Protein AF-A0A953F9G8-F1 (afdb_monomer_lite)

Secondary structure (DSSP, 8-state):
---HHHHHHHHHHHHHHHHHHHHHHHHHHHHHHHHH-SS--HHHHHHHHHHHHHHHHHHHHHHHHHHHHHHT-S-HHHHHHHHHHHHHHHHHHHHHHHHHH-TTTS-HHHHHHHHHHHHHHHHHHHHHHHHHHHHHHHHHHS-THHHHTTSS--

pLDDT: mean 74.7, std 15.2, range [43.22, 95.75]

Foldseek 3Di:
DPDLVVLLVVLVVLVVVLVVQLVVLVVVLVVVCVVPDVDSDLVSQLVSLQSNLVSQLVSLVVLLVVLVVQCPDPDPLSVVLSVVSNVLSVVSNVLSVCCNVCVVVDGCVNCVVVVVVSSVSSSVSSVRSSVVVVVVVVVVPPDCPVVVVVPPPD

Structure (mmCIF, N/CA/C/O backbone):
data_AF-A0A953F9G8-F1
#
_entry.id   AF-A0A953F9G8-F1
#
loop_
_atom_site.group_PDB
_atom_site.id
_atom_site.type_symbol
_atom_site.label_atom_id
_atom_site.label_alt_id
_atom_site.label_comp_id
_atom_site.label_asym_id
_atom_site.label_entity_id
_atom_site.label_seq_id
_atom_site.pdbx_PDB_ins_code
_atom_site.Cartn_x
_atom_site.Cartn_y
_atom_site.Cartn_z
_atom_site.occupancy
_atom_site.B_iso_or_equiv
_atom_site.auth_seq_id
_atom_site.auth_comp_id
_atom_site.auth_asym_id
_atom_site.auth_atom_id
_atom_site.pdbx_PDB_model_num
ATOM 1 N N . MET A 1 1 ? -18.437 -15.176 15.039 1.00 45.31 1 MET A N 1
ATOM 2 C CA . MET A 1 1 ? -17.300 -14.435 15.631 1.00 45.31 1 MET A CA 1
ATOM 3 C C . MET A 1 1 ? -16.004 -14.899 14.972 1.00 45.31 1 MET A C 1
ATOM 5 O O . MET A 1 1 ? -15.527 -15.979 15.296 1.00 45.31 1 MET A O 1
ATOM 9 N N . LEU A 1 2 ? -15.461 -14.139 14.013 1.00 43.81 2 LEU A N 1
ATOM 10 C CA . LEU A 1 2 ? -14.091 -14.361 13.523 1.00 43.81 2 LEU A CA 1
ATOM 11 C C . LEU A 1 2 ? -13.127 -13.981 14.651 1.00 43.81 2 LEU A C 1
ATOM 13 O O . LEU A 1 2 ? -13.285 -12.927 15.270 1.00 43.81 2 LEU A O 1
ATOM 17 N N . ARG A 1 3 ? -12.187 -14.871 14.986 1.00 47.81 3 ARG A N 1
ATOM 18 C CA . ARG A 1 3 ? -11.317 -14.670 16.150 1.00 47.81 3 ARG A CA 1
ATOM 19 C C . ARG A 1 3 ? -10.392 -13.478 15.875 1.00 47.81 3 ARG A C 1
ATOM 21 O O . ARG A 1 3 ? -9.819 -13.424 14.791 1.00 47.81 3 ARG A O 1
ATOM 28 N N . PRO A 1 4 ? -10.163 -12.581 16.851 1.00 51.12 4 PRO A N 1
ATOM 29 C CA . PRO A 1 4 ? -9.268 -11.434 16.702 1.00 51.12 4 PRO A CA 1
ATOM 30 C C . PRO A 1 4 ? -7.878 -11.809 16.145 1.00 51.12 4 PRO A C 1
ATOM 32 O O . PRO A 1 4 ? -7.276 -11.039 15.406 1.00 51.12 4 PRO A O 1
ATOM 35 N N . LEU A 1 5 ? -7.398 -13.027 16.423 1.00 43.94 5 LEU A N 1
ATOM 36 C CA . LEU A 1 5 ? -6.154 -13.557 15.859 1.00 43.94 5 LEU A CA 1
ATOM 37 C C . LEU A 1 5 ? -6.146 -13.598 14.317 1.00 43.94 5 LEU A C 1
ATOM 39 O O . LEU A 1 5 ? -5.123 -13.308 13.714 1.00 43.94 5 LEU A O 1
ATOM 43 N N . GLN A 1 6 ? -7.273 -13.911 13.669 1.00 50.12 6 GLN A N 1
ATOM 44 C CA . GLN A 1 6 ? -7.363 -14.066 12.209 1.00 50.12 6 GLN A CA 1
ATOM 45 C C . GLN A 1 6 ? -7.207 -12.734 11.463 1.00 50.12 6 GLN A C 1
ATOM 47 O O . GLN A 1 6 ? -6.730 -12.727 10.337 1.00 50.12 6 GLN A O 1
ATOM 52 N N . LEU A 1 7 ? -7.534 -11.605 12.101 1.00 50.84 7 LEU A N 1
ATOM 53 C CA . LEU A 1 7 ? -7.354 -10.262 11.533 1.00 50.84 7 LEU A CA 1
ATOM 54 C C . LEU A 1 7 ? -5.902 -9.766 11.623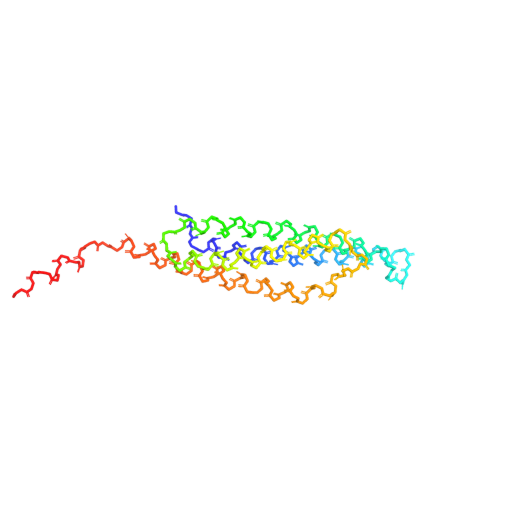 1.00 50.84 7 LEU A C 1
ATOM 56 O O . LEU A 1 7 ? -5.488 -8.970 10.791 1.00 50.84 7 LEU A O 1
ATOM 60 N N . LEU A 1 8 ? -5.120 -10.264 12.588 1.00 52.00 8 LEU A N 1
ATOM 61 C CA . LEU A 1 8 ? -3.672 -10.019 12.699 1.00 52.00 8 LEU A CA 1
ATOM 62 C C . LEU A 1 8 ? -2.869 -10.834 11.674 1.00 52.00 8 LEU A C 1
ATOM 64 O O . LEU A 1 8 ? -1.789 -10.422 11.257 1.00 52.00 8 LEU A O 1
ATOM 68 N N . PHE A 1 9 ? -3.421 -11.969 11.240 1.00 58.50 9 PHE A N 1
ATOM 69 C CA . PHE A 1 9 ? -2.842 -12.773 10.169 1.00 58.50 9 PHE A CA 1
ATOM 70 C C . PHE A 1 9 ? -2.928 -12.081 8.807 1.00 58.50 9 PHE A C 1
ATOM 72 O O . PHE A 1 9 ? -2.038 -12.296 7.999 1.00 58.50 9 PHE A O 1
ATOM 79 N N . VAL A 1 10 ? -3.920 -11.220 8.555 1.00 58.72 10 VAL A N 1
ATOM 80 C CA . VAL A 1 10 ? -4.104 -10.591 7.233 1.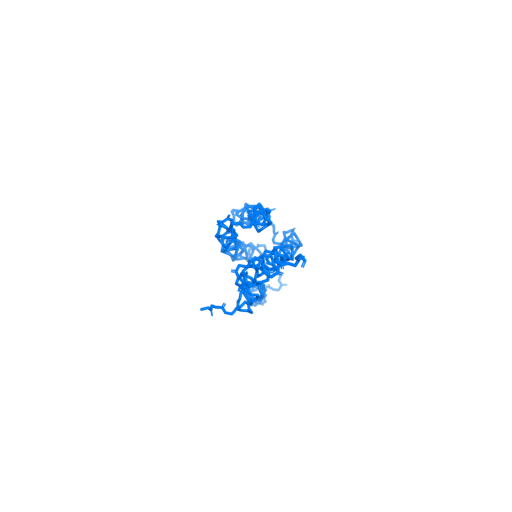00 58.72 10 VAL A CA 1
ATOM 81 C C . VAL A 1 10 ? -2.943 -9.648 6.856 1.00 58.72 10 VAL A C 1
ATOM 83 O O . VAL A 1 10 ? -2.389 -9.833 5.777 1.00 58.72 10 VAL A O 1
ATOM 86 N N . PRO A 1 11 ? -2.480 -8.710 7.712 1.00 60.69 11 PRO A N 1
ATOM 87 C CA . PRO A 1 11 ? -1.310 -7.876 7.413 1.00 60.69 11 PRO A CA 1
ATOM 88 C C . PRO A 1 11 ? -0.001 -8.668 7.306 1.00 60.69 11 PRO A C 1
ATOM 90 O O . PRO A 1 11 ? 0.886 -8.302 6.542 1.00 60.69 11 PRO A O 1
ATOM 93 N N . LEU A 1 12 ? 0.131 -9.759 8.068 1.00 61.75 12 LEU A N 1
ATOM 94 C CA . LEU A 1 12 ? 1.326 -10.603 8.038 1.00 61.75 12 LEU A CA 1
ATOM 95 C C . LEU A 1 12 ? 1.363 -11.481 6.775 1.00 61.75 12 LEU A C 1
ATOM 97 O O . LEU A 1 12 ? 2.401 -11.596 6.132 1.00 61.75 12 LEU A O 1
ATOM 101 N N . GLN A 1 13 ? 0.217 -12.049 6.386 1.00 66.06 13 GLN A N 1
ATOM 102 C CA . GLN A 1 13 ? 0.022 -12.755 5.117 1.00 66.06 13 GLN A CA 1
ATOM 103 C C . GLN A 1 13 ? 0.228 -11.815 3.930 1.00 66.06 13 GLN A C 1
ATOM 105 O O . GLN A 1 13 ? 0.825 -12.220 2.943 1.00 66.06 13 GLN A O 1
ATOM 110 N N . PHE A 1 14 ? -0.211 -10.561 4.050 1.00 65.06 14 PHE A N 1
ATOM 111 C CA . PHE A 1 14 ? 0.024 -9.503 3.074 1.00 65.06 14 PHE A CA 1
ATOM 112 C C . PHE A 1 14 ? 1.519 -9.236 2.874 1.00 65.06 14 PHE A C 1
ATOM 114 O O . PHE A 1 14 ? 2.001 -9.267 1.746 1.00 65.06 14 PHE A O 1
ATOM 121 N N . LEU A 1 15 ? 2.269 -9.048 3.963 1.00 65.25 15 LEU A N 1
ATOM 122 C CA . LEU A 1 15 ? 3.708 -8.784 3.898 1.00 65.25 15 LEU A CA 1
ATOM 123 C C . LEU A 1 15 ? 4.466 -9.995 3.339 1.00 65.25 15 LEU A C 1
ATOM 125 O O . LEU A 1 15 ? 5.328 -9.843 2.482 1.00 65.25 15 LEU A O 1
ATOM 129 N N . PHE A 1 16 ? 4.079 -11.203 3.753 1.00 67.12 16 PHE A N 1
ATOM 130 C CA . PHE A 1 16 ? 4.660 -12.446 3.254 1.00 67.12 16 PHE A CA 1
ATOM 131 C C . PHE A 1 16 ? 4.359 -12.685 1.766 1.00 67.12 16 PHE A C 1
ATOM 133 O O . PHE A 1 16 ? 5.265 -13.014 1.006 1.00 67.12 16 PHE A O 1
ATOM 140 N N . ALA A 1 17 ? 3.114 -12.479 1.328 1.00 67.25 17 ALA A N 1
ATOM 141 C CA . ALA A 1 17 ? 2.717 -12.649 -0.068 1.00 67.25 17 ALA A CA 1
ATOM 142 C C . ALA A 1 17 ? 3.353 -11.588 -0.978 1.00 67.25 17 ALA A C 1
ATOM 144 O O . ALA A 1 17 ? 3.778 -11.911 -2.085 1.00 67.25 17 ALA A O 1
ATOM 145 N N . PHE A 1 18 ? 3.484 -10.352 -0.491 1.00 68.75 18 PHE A N 1
ATOM 146 C CA . PHE A 1 18 ? 4.210 -9.296 -1.185 1.00 68.75 18 PHE A CA 1
ATOM 147 C C . PHE A 1 18 ? 5.702 -9.631 -1.322 1.00 68.75 18 PHE A C 1
ATOM 149 O O . PHE A 1 18 ? 6.236 -9.604 -2.428 1.00 68.75 18 PHE A O 1
ATOM 156 N N . SER A 1 19 ? 6.367 -10.023 -0.230 1.00 69.81 19 SER A N 1
ATOM 157 C CA . SER A 1 19 ? 7.781 -10.416 -0.260 1.00 69.81 19 SER A CA 1
ATOM 158 C C . SER A 1 19 ? 8.037 -11.630 -1.156 1.00 69.81 19 SER A C 1
ATOM 160 O O . SER A 1 19 ? 9.017 -11.628 -1.895 1.00 69.81 19 SER A O 1
ATOM 162 N N . LEU A 1 20 ? 7.151 -12.633 -1.149 1.00 66.62 20 LEU A N 1
ATOM 163 C CA . LEU A 1 20 ? 7.232 -13.772 -2.068 1.00 66.62 20 LEU A CA 1
ATOM 164 C C . LEU A 1 20 ? 7.050 -13.349 -3.526 1.00 66.62 20 LEU A C 1
ATOM 166 O O . LEU A 1 20 ? 7.783 -13.814 -4.389 1.00 66.62 20 LEU A O 1
ATOM 170 N N . SER A 1 21 ? 6.096 -12.463 -3.807 1.00 67.31 21 SER A N 1
ATOM 171 C CA . SER A 1 21 ? 5.847 -11.953 -5.157 1.00 67.31 21 SER A CA 1
ATOM 172 C C . SER A 1 21 ? 7.057 -11.188 -5.706 1.00 67.31 21 SER A C 1
ATOM 174 O O . SER A 1 21 ? 7.470 -11.441 -6.835 1.00 67.31 21 SER A O 1
ATOM 176 N N . VAL A 1 22 ? 7.684 -10.338 -4.887 1.00 69.12 22 VAL A N 1
ATOM 177 C CA . VAL A 1 22 ? 8.917 -9.624 -5.257 1.00 69.12 22 VAL A CA 1
ATOM 178 C C . VAL A 1 22 ? 10.095 -10.592 -5.427 1.00 69.12 22 VAL A C 1
ATOM 180 O O . VAL A 1 22 ? 10.828 -10.487 -6.409 1.00 69.12 22 VAL A O 1
ATOM 183 N N . SER A 1 23 ? 10.256 -11.561 -4.518 1.00 70.06 23 SER A N 1
ATOM 184 C CA . SER A 1 23 ? 11.337 -12.557 -4.582 1.00 70.06 23 SER A CA 1
ATOM 185 C C . SER A 1 23 ? 11.227 -13.453 -5.818 1.00 70.06 23 SER A C 1
ATOM 187 O O . SER A 1 23 ? 12.220 -13.666 -6.506 1.00 70.06 23 SER A O 1
ATOM 189 N N . ASN A 1 24 ? 10.022 -13.934 -6.138 1.00 67.12 24 ASN A N 1
ATOM 190 C CA . ASN A 1 24 ? 9.775 -14.765 -7.318 1.00 67.12 24 ASN A CA 1
ATOM 191 C C . ASN A 1 24 ? 9.986 -13.977 -8.621 1.00 67.12 24 ASN A C 1
ATOM 193 O O . ASN A 1 24 ? 10.480 -14.533 -9.600 1.00 67.12 24 ASN A O 1
ATOM 197 N N . GLY A 1 25 ? 9.630 -12.687 -8.635 1.00 61.66 25 GLY A N 1
ATOM 198 C CA . GLY A 1 25 ? 9.926 -11.798 -9.759 1.00 61.66 25 GLY A CA 1
ATOM 199 C C . GLY A 1 25 ? 11.433 -11.611 -9.960 1.00 61.66 25 GLY A C 1
ATOM 200 O O . GLY A 1 25 ? 11.916 -11.673 -11.086 1.00 61.66 25 GLY A O 1
ATOM 201 N N . MET A 1 26 ? 12.199 -11.454 -8.873 1.00 63.59 26 MET A N 1
ATOM 202 C CA . MET A 1 26 ? 13.664 -11.374 -8.943 1.00 63.59 26 MET A CA 1
ATOM 203 C C . MET A 1 26 ? 14.309 -12.655 -9.482 1.00 63.59 26 MET A C 1
ATOM 205 O O . MET A 1 26 ? 15.211 -12.577 -10.311 1.00 63.59 26 MET A O 1
ATOM 209 N N . GLU A 1 27 ? 13.862 -13.824 -9.021 1.00 64.38 27 GLU A N 1
ATOM 210 C CA . GLU A 1 27 ? 14.405 -15.115 -9.458 1.00 64.38 27 GLU A CA 1
ATOM 211 C C . GLU A 1 27 ? 14.151 -15.349 -10.954 1.00 64.38 27 GLU A C 1
ATOM 213 O O . GLU A 1 27 ? 15.084 -15.648 -11.693 1.00 64.38 27 GLU A O 1
ATOM 218 N N . ARG A 1 28 ? 12.931 -15.071 -11.441 1.00 58.75 28 ARG A N 1
ATOM 219 C CA . ARG A 1 28 ? 12.599 -15.160 -12.876 1.00 58.75 28 ARG A CA 1
ATOM 220 C C . ARG A 1 28 ? 13.455 -14.254 -13.751 1.00 58.75 28 ARG A C 1
ATOM 222 O O . ARG A 1 28 ? 13.841 -14.646 -14.847 1.00 58.75 28 ARG A O 1
ATOM 229 N N . VAL A 1 29 ? 13.727 -13.037 -13.295 1.00 58.41 29 VAL A N 1
ATOM 230 C CA . VAL A 1 29 ? 14.504 -12.056 -14.063 1.00 58.41 29 VAL A CA 1
ATOM 231 C C . VAL A 1 29 ? 15.982 -12.428 -14.089 1.00 58.41 29 VAL A C 1
ATOM 233 O O . VAL A 1 29 ? 16.624 -12.261 -15.126 1.00 58.41 29 VAL A O 1
ATOM 236 N N . ASN A 1 30 ? 16.501 -12.982 -12.991 1.00 61.78 30 ASN A N 1
ATOM 237 C CA . ASN A 1 3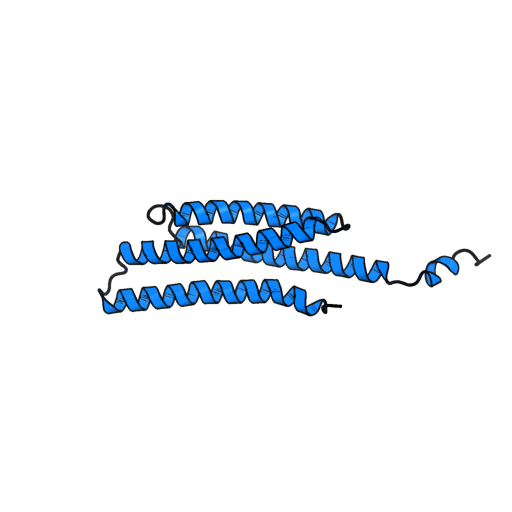0 ? 17.854 -13.529 -12.943 1.00 61.78 30 ASN A CA 1
ATOM 238 C C . ASN A 1 30 ? 17.995 -14.749 -13.864 1.00 61.78 30 ASN A C 1
ATOM 240 O O . ASN A 1 30 ? 18.933 -14.788 -14.652 1.00 61.78 30 ASN A O 1
ATOM 244 N N . ASP A 1 31 ? 17.030 -15.674 -13.856 1.00 60.12 31 ASP A N 1
ATOM 245 C CA . ASP A 1 31 ? 17.050 -16.859 -14.724 1.00 60.12 31 ASP A CA 1
ATOM 246 C C . ASP A 1 31 ? 16.978 -16.492 -16.217 1.00 60.12 31 ASP A C 1
ATOM 248 O O . ASP A 1 31 ? 17.705 -17.046 -17.041 1.00 60.12 31 ASP A O 1
ATOM 252 N N . VAL A 1 32 ? 16.124 -15.533 -16.593 1.00 54.44 32 VAL A N 1
ATOM 253 C CA . VAL A 1 32 ? 16.012 -15.069 -17.990 1.00 54.44 32 VAL A CA 1
ATOM 254 C C . VAL A 1 32 ? 17.249 -14.269 -18.414 1.00 54.44 32 VAL A C 1
ATOM 256 O O . VAL A 1 32 ? 17.679 -14.380 -19.564 1.00 54.44 32 VAL A O 1
ATOM 259 N N . GLY A 1 33 ? 17.841 -13.494 -17.498 1.00 53.38 33 GLY A N 1
ATOM 260 C CA . GLY A 1 33 ? 19.106 -12.790 -17.713 1.00 53.38 33 GLY A CA 1
ATOM 261 C C . GLY A 1 33 ? 20.264 -13.757 -17.958 1.00 53.38 33 GLY A C 1
ATOM 262 O O . GLY A 1 33 ? 20.927 -13.664 -18.988 1.00 53.38 33 GLY A O 1
ATOM 263 N N . ASP A 1 34 ? 20.439 -14.744 -17.080 1.00 52.12 34 ASP A N 1
ATOM 264 C CA . ASP A 1 34 ? 21.524 -15.727 -17.163 1.00 52.12 34 ASP A CA 1
ATOM 265 C C . ASP A 1 34 ? 21.419 -16.633 -18.403 1.00 52.12 34 ASP A C 1
ATOM 267 O O . ASP A 1 34 ? 22.441 -17.023 -18.972 1.00 52.12 34 ASP A O 1
ATOM 271 N N . VAL A 1 35 ? 20.201 -16.944 -18.866 1.00 51.84 35 VAL A N 1
ATOM 272 C CA . VAL A 1 35 ? 19.980 -17.799 -20.048 1.00 51.84 35 VAL A CA 1
ATOM 273 C C . VAL A 1 35 ? 20.213 -17.060 -21.370 1.00 51.84 35 VAL A C 1
ATOM 275 O O . VAL A 1 35 ? 20.592 -17.697 -22.356 1.00 51.84 35 VAL A O 1
ATOM 278 N N . LEU A 1 36 ? 20.001 -15.740 -21.422 1.00 44.97 36 LEU A N 1
ATOM 279 C CA . LEU A 1 36 ? 20.132 -14.981 -22.668 1.00 44.97 36 LEU A CA 1
ATOM 280 C C . LEU A 1 36 ? 21.488 -14.288 -22.811 1.00 44.97 36 LEU A C 1
ATOM 282 O O . LEU A 1 36 ? 22.091 -14.450 -23.865 1.00 44.97 36 LEU A O 1
ATOM 286 N N . TYR A 1 37 ? 22.001 -13.577 -21.805 1.00 43.22 37 TYR A N 1
ATOM 287 C CA . TYR A 1 37 ? 23.299 -12.888 -21.850 1.00 43.22 37 TYR A CA 1
ATOM 288 C C . TYR A 1 37 ? 23.689 -12.483 -20.422 1.00 43.22 37 TYR A C 1
ATOM 290 O O . TYR A 1 37 ? 22.899 -11.825 -19.760 1.00 43.22 37 TYR A O 1
ATOM 298 N N . GLY A 1 38 ? 24.912 -12.789 -19.971 1.00 44.03 38 GLY A N 1
ATOM 299 C CA . GLY A 1 38 ? 25.449 -12.462 -18.632 1.00 44.03 38 GLY A CA 1
ATOM 300 C C . GLY A 1 38 ? 25.604 -10.968 -18.283 1.00 44.03 38 GLY A C 1
ATOM 301 O O . GLY A 1 38 ? 26.519 -10.595 -17.555 1.00 44.03 38 GLY A O 1
ATOM 302 N N . GLU A 1 39 ? 24.727 -10.105 -18.787 1.00 45.06 39 GLU A N 1
ATOM 303 C CA . GLU A 1 39 ? 24.549 -8.721 -18.380 1.00 45.06 39 GLU A CA 1
ATOM 304 C C . GLU A 1 39 ? 23.055 -8.460 -18.183 1.00 45.06 39 GLU A C 1
ATOM 306 O O . GLU A 1 39 ? 22.231 -8.721 -19.056 1.00 45.06 39 GLU A O 1
ATOM 311 N N . TYR A 1 40 ? 22.718 -7.897 -17.028 1.00 53.44 40 TYR A N 1
ATOM 312 C CA . TYR A 1 40 ? 21.414 -7.339 -16.685 1.00 53.44 40 TYR A CA 1
ATOM 313 C C . TYR A 1 40 ? 21.005 -6.277 -17.731 1.00 53.44 40 TYR A C 1
ATOM 315 O O . TYR A 1 40 ? 21.263 -5.083 -17.567 1.00 53.44 40 TYR A O 1
ATOM 323 N N . THR A 1 41 ? 20.454 -6.694 -18.874 1.00 61.97 41 THR A N 1
ATOM 324 C CA . THR A 1 41 ? 20.143 -5.761 -19.965 1.00 61.97 41 THR A CA 1
ATOM 325 C C . THR A 1 41 ? 19.036 -4.795 -19.537 1.00 61.97 41 THR A C 1
ATOM 327 O O . THR A 1 41 ? 18.137 -5.137 -18.770 1.00 61.97 41 THR A O 1
ATOM 330 N N . GLY A 1 42 ? 19.056 -3.561 -20.052 1.00 65.44 42 GLY A N 1
ATOM 331 C CA . GLY A 1 42 ? 18.032 -2.560 -19.722 1.00 65.44 42 GLY A CA 1
ATOM 332 C C . GLY A 1 42 ? 16.592 -3.040 -19.970 1.00 65.44 42 GLY A C 1
ATOM 333 O O . GLY A 1 42 ? 15.681 -2.593 -19.281 1.00 65.44 42 GLY A O 1
ATOM 334 N N . ALA A 1 43 ? 16.387 -3.986 -20.894 1.00 74.50 43 ALA A N 1
ATOM 335 C CA . ALA A 1 43 ? 15.084 -4.578 -21.186 1.00 74.50 43 ALA A CA 1
ATOM 336 C C . ALA A 1 43 ? 14.548 -5.462 -20.044 1.00 74.50 43 ALA A C 1
ATOM 338 O O . ALA A 1 43 ? 13.395 -5.285 -19.648 1.00 74.50 43 ALA A O 1
ATOM 339 N N . SER A 1 44 ? 15.372 -6.345 -19.465 1.00 74.00 44 SER A N 1
ATOM 340 C CA . SER A 1 44 ? 14.943 -7.215 -18.357 1.00 74.00 44 SER A CA 1
ATOM 341 C C . SER A 1 44 ? 14.644 -6.411 -17.088 1.00 74.00 44 SER A C 1
ATOM 343 O O . SER A 1 44 ? 13.665 -6.674 -16.391 1.00 74.00 44 SER A O 1
ATOM 345 N N . ARG A 1 45 ? 15.414 -5.344 -16.836 1.00 74.25 45 ARG A N 1
ATOM 346 C CA . ARG A 1 45 ? 15.165 -4.414 -15.722 1.00 74.25 45 ARG A CA 1
ATOM 347 C C . ARG A 1 45 ? 13.836 -3.663 -15.863 1.00 74.25 45 ARG A C 1
ATOM 349 O O . ARG A 1 4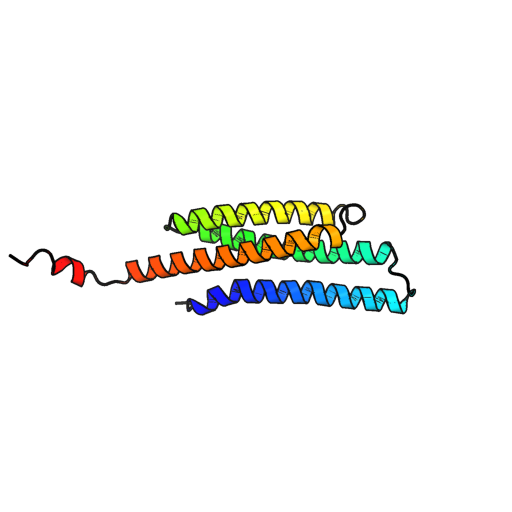5 ? 13.148 -3.440 -14.866 1.00 74.25 45 ARG A O 1
ATOM 356 N N . ILE A 1 46 ? 13.474 -3.267 -17.086 1.00 82.75 46 ILE A N 1
ATOM 357 C CA . ILE A 1 46 ? 12.196 -2.601 -17.386 1.00 82.75 46 ILE A CA 1
ATOM 358 C C . ILE A 1 46 ? 11.021 -3.554 -17.158 1.00 82.75 46 ILE A C 1
ATOM 360 O O . ILE A 1 46 ? 10.026 -3.159 -16.550 1.00 82.75 46 ILE A O 1
ATOM 364 N N . GLU A 1 47 ? 11.131 -4.790 -17.645 1.00 83.50 47 GLU A N 1
ATOM 365 C CA . GLU A 1 47 ? 10.094 -5.813 -17.489 1.00 83.50 47 GLU A CA 1
ATOM 366 C C . GLU A 1 47 ? 9.848 -6.132 -16.012 1.00 83.50 47 GLU A C 1
ATOM 368 O O . GLU A 1 47 ? 8.712 -6.054 -15.544 1.00 83.50 47 GLU A O 1
ATOM 373 N N . TRP A 1 48 ? 10.921 -6.337 -15.248 1.00 80.81 48 TRP A N 1
ATOM 374 C CA . TRP A 1 48 ? 10.836 -6.538 -13.806 1.00 80.81 48 TRP A CA 1
ATOM 375 C C . TRP A 1 48 ? 10.204 -5.355 -13.070 1.00 80.81 48 TRP A C 1
ATOM 377 O O . TRP A 1 48 ? 9.300 -5.525 -12.254 1.00 80.81 48 TRP A O 1
ATOM 387 N N . THR A 1 49 ? 10.644 -4.132 -13.383 1.00 85.75 49 THR A N 1
ATOM 388 C CA . THR A 1 49 ? 10.095 -2.917 -12.769 1.00 85.75 49 THR A CA 1
ATOM 389 C C . THR A 1 49 ? 8.585 -2.822 -13.010 1.00 85.75 49 THR A C 1
ATOM 391 O O . THR A 1 49 ? 7.842 -2.454 -12.101 1.00 85.75 49 THR A O 1
ATOM 394 N N . LYS A 1 50 ? 8.100 -3.213 -14.197 1.00 86.56 50 LYS A N 1
ATOM 395 C CA . LYS A 1 50 ? 6.659 -3.279 -14.487 1.00 86.56 50 LYS A CA 1
ATOM 396 C C . LYS A 1 50 ? 5.937 -4.347 -13.671 1.00 86.56 50 LYS A C 1
ATOM 398 O O . LYS A 1 50 ? 4.910 -4.027 -13.078 1.00 86.56 50 LYS A O 1
ATOM 403 N N . GLU A 1 51 ? 6.459 -5.572 -13.617 1.00 84.94 51 GLU A N 1
ATOM 404 C CA . GLU A 1 51 ? 5.847 -6.673 -12.853 1.00 84.94 51 GLU A CA 1
ATOM 405 C C . GLU A 1 51 ? 5.728 -6.310 -11.366 1.00 84.94 51 GLU A C 1
ATOM 407 O O . GLU A 1 51 ? 4.694 -6.509 -10.723 1.00 84.94 51 GLU A O 1
ATOM 412 N N . VAL A 1 52 ? 6.775 -5.702 -10.814 1.00 84.12 52 VAL A N 1
ATOM 413 C CA . VAL A 1 52 ? 6.785 -5.264 -9.422 1.00 84.12 52 VAL A CA 1
ATOM 414 C C . VAL A 1 52 ? 5.825 -4.090 -9.191 1.00 84.12 52 VAL A C 1
ATOM 416 O O . VAL A 1 52 ? 5.141 -4.049 -8.165 1.00 84.12 52 VAL A O 1
ATOM 419 N N . ALA A 1 53 ? 5.708 -3.162 -10.145 1.00 88.50 53 ALA A N 1
ATOM 420 C CA . ALA A 1 53 ? 4.720 -2.087 -10.082 1.00 88.50 53 ALA A CA 1
ATOM 421 C C . ALA A 1 53 ? 3.282 -2.623 -10.080 1.00 88.50 53 ALA A C 1
ATOM 423 O O . ALA A 1 53 ? 2.467 -2.177 -9.273 1.00 88.50 53 ALA A O 1
ATOM 424 N N . GLU A 1 54 ? 2.981 -3.593 -10.942 1.00 89.06 54 GLU A N 1
ATOM 425 C CA . GLU A 1 54 ? 1.664 -4.225 -11.041 1.00 89.06 54 GLU A CA 1
ATOM 426 C C . GLU A 1 54 ? 1.278 -4.931 -9.735 1.00 89.06 54 GLU A C 1
ATOM 428 O O . GLU A 1 54 ? 0.202 -4.679 -9.182 1.00 89.06 54 GLU A O 1
ATOM 433 N N . ASN A 1 55 ? 2.192 -5.737 -9.185 1.00 84.75 55 ASN A N 1
ATOM 434 C CA . ASN A 1 55 ? 1.979 -6.402 -7.901 1.00 84.75 55 ASN A CA 1
ATOM 435 C C . ASN A 1 55 ? 1.714 -5.383 -6.784 1.00 84.75 55 ASN A C 1
ATOM 437 O O . ASN A 1 55 ? 0.759 -5.525 -6.016 1.00 84.75 55 ASN A O 1
ATOM 441 N N . SER A 1 56 ? 2.497 -4.309 -6.718 1.00 86.00 56 SER A N 1
ATOM 442 C CA . SER A 1 56 ? 2.281 -3.254 -5.725 1.00 86.00 56 SER A CA 1
ATOM 443 C C . SER A 1 56 ? 0.964 -2.517 -5.887 1.00 86.00 56 SER A C 1
ATOM 445 O O . SER A 1 56 ? 0.308 -2.230 -4.885 1.00 86.00 56 SER A O 1
ATOM 447 N N . LEU A 1 57 ? 0.531 -2.241 -7.118 1.00 90.31 57 LEU A N 1
ATOM 448 C CA . LEU A 1 57 ? -0.770 -1.625 -7.372 1.00 90.31 57 LEU A CA 1
ATOM 449 C C . LEU A 1 57 ? -1.908 -2.480 -6.816 1.00 90.31 57 LEU A C 1
ATOM 451 O O . LEU A 1 57 ? -2.789 -1.950 -6.132 1.00 90.31 57 LEU A O 1
ATOM 455 N N . PHE A 1 58 ? -1.870 -3.793 -7.048 1.00 87.69 58 PHE A N 1
ATOM 456 C CA . PHE A 1 58 ? -2.851 -4.720 -6.490 1.00 87.69 58 PHE A CA 1
ATOM 457 C C . PHE A 1 58 ? -2.852 -4.683 -4.953 1.00 87.69 58 PHE A C 1
ATOM 459 O O . PHE A 1 58 ? -3.895 -4.483 -4.323 1.00 87.69 58 PHE A O 1
ATOM 466 N N . TRP A 1 59 ? -1.674 -4.801 -4.340 1.00 82.81 59 TRP A N 1
ATOM 467 C CA . TRP A 1 59 ? -1.534 -4.890 -2.889 1.00 82.81 59 TRP A CA 1
ATOM 468 C C . TRP A 1 59 ? -1.883 -3.586 -2.159 1.00 82.81 59 TRP A C 1
ATOM 470 O O . TRP A 1 59 ? -2.631 -3.604 -1.172 1.00 82.81 59 TRP A O 1
ATOM 480 N N . PHE A 1 60 ? -1.419 -2.434 -2.645 1.00 88.50 60 PHE A N 1
ATOM 481 C CA . PHE A 1 60 ? -1.801 -1.147 -2.065 1.00 88.50 60 PHE A CA 1
ATOM 482 C C . PHE A 1 60 ? -3.291 -0.847 -2.271 1.00 88.50 60 PHE A C 1
ATOM 484 O O . PHE A 1 60 ? -3.905 -0.273 -1.371 1.00 88.50 60 PHE A O 1
ATOM 491 N N . SER A 1 61 ? -3.901 -1.296 -3.376 1.00 89.62 61 SER A N 1
ATOM 492 C CA . SER A 1 61 ? -5.350 -1.163 -3.600 1.00 89.62 61 SER A CA 1
ATOM 493 C C . SER A 1 61 ? -6.151 -1.996 -2.604 1.00 89.62 61 SER A C 1
ATOM 495 O O . SER A 1 61 ? -7.093 -1.494 -1.992 1.00 89.62 61 SER A O 1
ATOM 497 N N . LEU A 1 62 ? -5.751 -3.250 -2.374 1.00 86.19 62 LEU A N 1
ATOM 498 C CA . LEU A 1 62 ? -6.384 -4.104 -1.368 1.00 86.19 62 LEU A CA 1
ATOM 499 C C . LEU A 1 62 ? -6.285 -3.482 0.033 1.00 86.19 62 LEU A C 1
ATOM 501 O O . LEU A 1 62 ? -7.270 -3.425 0.769 1.00 86.19 62 LEU A O 1
ATOM 505 N N . THR A 1 63 ? -5.108 -2.960 0.380 1.00 85.50 63 THR A N 1
ATOM 506 C CA . THR A 1 63 ? -4.864 -2.314 1.677 1.00 85.50 63 THR A CA 1
ATOM 507 C C . THR A 1 63 ? -5.702 -1.049 1.853 1.00 85.50 63 THR A C 1
ATOM 509 O O . THR A 1 63 ? -6.291 -0.829 2.913 1.00 85.50 63 THR A O 1
ATOM 512 N N . PHE A 1 64 ? -5.814 -0.243 0.796 1.00 89.31 64 PHE A N 1
ATOM 513 C CA . PHE A 1 64 ? -6.678 0.932 0.760 1.00 89.31 64 PHE A CA 1
ATOM 514 C C . PHE A 1 64 ? -8.143 0.558 1.026 1.00 89.31 64 PHE A C 1
ATOM 516 O O . PHE A 1 64 ? -8.811 1.182 1.847 1.00 89.31 64 PHE A O 1
ATOM 523 N N . VAL A 1 65 ? -8.639 -0.516 0.406 1.00 87.69 65 VAL A N 1
ATOM 524 C CA . VAL A 1 65 ? -10.006 -1.009 0.641 1.00 87.69 65 VAL A CA 1
ATOM 525 C C . VAL A 1 65 ? -10.210 -1.443 2.101 1.00 87.69 65 VAL A C 1
ATOM 527 O O . VAL A 1 65 ? -11.233 -1.109 2.701 1.00 87.69 65 VAL A O 1
ATOM 530 N N . ILE A 1 66 ? -9.237 -2.122 2.718 1.00 85.31 66 ILE A N 1
ATOM 531 C CA . ILE A 1 66 ? -9.312 -2.534 4.135 1.00 85.31 66 ILE A CA 1
ATOM 532 C C . ILE A 1 66 ? -9.415 -1.316 5.068 1.00 85.31 66 ILE A C 1
ATOM 534 O O . ILE A 1 66 ? -10.251 -1.287 5.983 1.00 85.31 66 ILE A O 1
ATOM 538 N N . PHE A 1 67 ? -8.601 -0.284 4.839 1.00 84.69 67 PHE A N 1
ATOM 539 C CA . PHE A 1 67 ? -8.682 0.953 5.614 1.00 84.69 67 PHE A CA 1
ATOM 540 C C . PHE A 1 67 ? -9.964 1.737 5.329 1.00 84.69 67 PHE A C 1
ATOM 542 O O . PHE A 1 67 ? -10.533 2.326 6.249 1.00 84.69 67 PHE A O 1
ATOM 549 N N . LEU A 1 68 ? -10.476 1.708 4.098 1.00 87.31 68 LEU A N 1
ATOM 550 C CA . LEU A 1 68 ? -11.770 2.297 3.762 1.00 87.31 68 LEU A CA 1
ATOM 551 C C . LEU A 1 68 ? -12.911 1.647 4.561 1.00 87.31 68 LEU A C 1
ATOM 553 O O . LEU A 1 68 ? -13.747 2.361 5.109 1.00 87.31 68 LEU A O 1
ATOM 557 N N . PHE A 1 69 ? -12.917 0.321 4.724 1.00 82.12 69 PHE A N 1
ATOM 558 C CA . PHE A 1 69 ? -13.880 -0.343 5.610 1.00 82.12 69 PHE A CA 1
ATOM 559 C C . PHE A 1 69 ? -13.682 0.045 7.079 1.00 82.12 69 PHE A C 1
ATOM 561 O O . 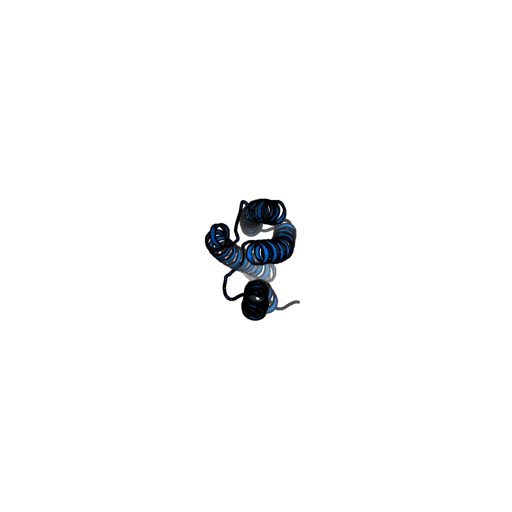PHE A 1 69 ? -14.651 0.321 7.790 1.00 82.12 69 PHE A O 1
ATOM 568 N N . SER A 1 70 ? -12.429 0.126 7.529 1.00 78.38 70 SER A N 1
ATOM 569 C CA . SER A 1 70 ? -12.086 0.507 8.907 1.00 78.38 70 SER A CA 1
ATOM 570 C C . SER A 1 70 ? -12.498 1.947 9.248 1.00 78.38 70 SER A C 1
ATOM 572 O O . SER A 1 70 ? -12.815 2.249 10.403 1.00 78.38 70 SER A O 1
ATOM 574 N N . PHE A 1 71 ? -12.592 2.826 8.247 1.00 79.31 71 PHE A N 1
ATOM 575 C CA . PHE A 1 71 ? -13.089 4.193 8.395 1.00 79.31 71 PHE A CA 1
ATOM 576 C C . PHE A 1 71 ? -14.562 4.261 8.835 1.00 79.31 71 PHE A C 1
ATOM 578 O O . PHE A 1 71 ? -14.947 5.194 9.538 1.00 79.31 71 PHE A O 1
ATOM 585 N N . PHE A 1 72 ? -15.386 3.260 8.520 1.00 79.19 72 PHE A N 1
ATOM 586 C CA . PHE A 1 72 ? -16.777 3.209 8.989 1.00 79.19 72 PHE A CA 1
ATOM 587 C C . PHE A 1 72 ? -16.916 2.770 10.459 1.00 79.19 72 PHE A C 1
ATOM 589 O O . PHE A 1 72 ? -18.027 2.668 10.981 1.00 79.19 72 PHE A O 1
ATOM 596 N N . SER A 1 73 ? -15.803 2.537 11.165 1.00 81.00 73 SER A N 1
ATOM 597 C CA . SER A 1 73 ? -15.818 2.243 12.598 1.00 81.00 73 SER A CA 1
ATOM 598 C C . SER A 1 73 ? -16.339 3.422 13.430 1.00 81.00 73 SER A C 1
ATOM 600 O O . SER A 1 73 ? -16.021 4.589 13.187 1.00 81.00 73 SER A O 1
ATOM 602 N N . LYS A 1 74 ? -17.086 3.110 14.498 1.00 78.44 74 LYS A N 1
ATOM 603 C CA . LYS A 1 74 ? -17.563 4.101 15.480 1.00 78.44 74 LYS A CA 1
ATOM 604 C C . LYS A 1 74 ? -16.421 4.716 16.301 1.00 78.44 74 LYS A C 1
ATOM 606 O O . LYS A 1 74 ? -16.578 5.801 16.858 1.00 78.44 74 LYS A O 1
ATOM 611 N N . SER A 1 75 ? -15.269 4.048 16.385 1.00 83.25 75 SER A N 1
ATOM 612 C CA . SER A 1 75 ? -14.119 4.548 17.140 1.00 83.25 75 SER A CA 1
ATOM 613 C C . SER A 1 75 ? -13.407 5.676 16.389 1.00 83.25 75 SER A C 1
ATOM 615 O O . SER A 1 75 ? -12.848 5.470 15.310 1.00 83.25 75 SER A O 1
ATOM 617 N N . LYS A 1 76 ? -13.353 6.871 16.999 1.00 86.94 76 LYS A N 1
ATOM 618 C CA . LYS A 1 76 ? -12.609 8.029 16.464 1.00 86.94 76 LYS A CA 1
ATOM 619 C C . LYS A 1 76 ? -11.132 7.698 16.217 1.00 86.94 76 LYS A C 1
ATOM 621 O O . LYS A 1 76 ? -10.573 8.148 15.227 1.00 86.94 76 LYS A O 1
ATOM 626 N N . GLN A 1 77 ? -10.519 6.889 17.084 1.00 87.44 77 GLN A N 1
ATOM 627 C CA . GLN A 1 77 ? -9.113 6.480 16.962 1.00 87.44 77 GLN A CA 1
ATOM 628 C C . GLN A 1 77 ? -8.889 5.617 15.716 1.00 87.44 77 GLN A C 1
ATOM 630 O O . GLN A 1 77 ? -7.979 5.885 14.937 1.00 87.44 77 GLN A O 1
ATOM 635 N N . VAL A 1 78 ? -9.761 4.628 15.494 1.00 85.44 78 VAL A N 1
ATOM 636 C CA . VAL A 1 78 ? -9.693 3.729 14.330 1.00 85.44 78 VAL A CA 1
ATOM 637 C C . VAL A 1 78 ? -9.898 4.512 13.039 1.00 85.44 78 VAL A C 1
ATOM 639 O O . VAL A 1 78 ? -9.155 4.315 12.081 1.00 85.44 78 VAL A O 1
ATOM 642 N N . ARG A 1 79 ? -10.841 5.459 13.033 1.00 87.06 79 ARG A N 1
ATOM 643 C CA . ARG A 1 79 ? -11.051 6.383 11.916 1.00 87.06 79 ARG A CA 1
ATOM 644 C C . ARG A 1 79 ? -9.806 7.192 11.578 1.00 87.06 79 ARG A C 1
ATOM 646 O O . ARG A 1 79 ? -9.405 7.199 10.422 1.00 87.06 79 ARG A O 1
ATOM 653 N N . THR A 1 80 ? -9.182 7.833 12.568 1.00 91.44 80 THR A N 1
ATOM 654 C CA . THR A 1 80 ? -7.959 8.620 12.350 1.00 91.44 80 THR A CA 1
ATOM 655 C C . THR A 1 80 ? -6.837 7.756 11.780 1.00 91.44 80 THR A C 1
ATOM 657 O O . THR A 1 80 ? -6.216 8.139 10.792 1.00 91.44 80 THR A O 1
ATOM 660 N N . ILE A 1 81 ? -6.612 6.571 12.355 1.00 90.94 81 ILE A N 1
ATOM 661 C CA . ILE A 1 81 ? -5.603 5.622 11.866 1.00 90.94 81 ILE A CA 1
ATOM 662 C C . ILE A 1 81 ? -5.909 5.198 10.425 1.00 90.94 81 ILE A C 1
ATOM 664 O O . ILE A 1 81 ? -5.007 5.164 9.593 1.00 90.94 81 ILE A O 1
ATOM 668 N N . SER A 1 82 ? -7.181 4.946 10.114 1.00 89.38 82 SER A N 1
ATOM 669 C CA . SER A 1 82 ? -7.617 4.548 8.774 1.00 89.38 82 SER A CA 1
ATOM 670 C C . SER A 1 82 ? -7.439 5.658 7.743 1.00 89.38 82 SER A C 1
ATOM 672 O O . SER A 1 82 ? -7.022 5.389 6.622 1.00 89.38 82 SER A O 1
ATOM 674 N N . THR A 1 83 ? -7.687 6.916 8.117 1.00 92.38 83 THR A N 1
ATOM 675 C CA . THR A 1 83 ? -7.404 8.070 7.255 1.00 92.38 83 THR A CA 1
ATOM 676 C C . THR A 1 83 ? -5.911 8.178 6.948 1.00 92.38 83 THR A C 1
ATOM 678 O O . THR A 1 83 ? -5.549 8.353 5.788 1.00 92.38 83 THR A O 1
ATOM 681 N N . ILE A 1 84 ? -5.044 8.035 7.957 1.00 94.19 84 ILE A N 1
ATOM 682 C CA . ILE A 1 84 ? -3.585 8.076 7.764 1.00 94.19 84 ILE A CA 1
ATOM 683 C C . ILE A 1 84 ? -3.132 6.918 6.863 1.00 94.19 84 ILE A C 1
ATOM 685 O O . ILE A 1 84 ? -2.382 7.141 5.915 1.00 94.19 84 ILE A O 1
ATOM 689 N N . GLY A 1 85 ? -3.633 5.703 7.109 1.00 92.06 85 GLY A N 1
ATOM 690 C CA . GLY A 1 85 ? -3.347 4.531 6.280 1.00 92.06 85 GLY A CA 1
ATOM 691 C C . GLY A 1 85 ? -3.753 4.735 4.818 1.00 92.06 85 GLY A C 1
ATOM 692 O O . GLY A 1 85 ? -2.938 4.535 3.922 1.00 92.06 85 GLY A O 1
ATOM 693 N N . ASN A 1 86 ? -4.968 5.236 4.576 1.00 92.81 86 ASN A N 1
ATOM 694 C CA . ASN A 1 86 ? -5.459 5.539 3.229 1.00 92.81 86 ASN A CA 1
ATOM 695 C C . ASN A 1 86 ? -4.623 6.600 2.504 1.00 92.81 86 ASN A C 1
ATOM 697 O O . ASN A 1 86 ? -4.407 6.475 1.300 1.00 92.81 86 ASN A O 1
ATOM 701 N N . LEU A 1 87 ? -4.136 7.625 3.211 1.00 95.75 87 LEU A N 1
ATOM 702 C CA . LEU A 1 87 ? -3.251 8.635 2.623 1.00 95.75 87 LEU A CA 1
ATOM 703 C C . LEU A 1 87 ? -1.922 8.022 2.169 1.00 95.75 87 LEU A C 1
ATOM 705 O O . LEU A 1 87 ? -1.488 8.277 1.048 1.00 95.75 87 LEU A O 1
ATOM 709 N N . ILE A 1 88 ? -1.311 7.174 3.001 1.00 93.12 88 ILE A N 1
ATOM 710 C CA . ILE A 1 88 ? -0.077 6.462 2.639 1.00 93.12 88 ILE A CA 1
ATOM 711 C C . ILE A 1 88 ? -0.331 5.547 1.434 1.00 93.12 88 ILE A C 1
ATOM 713 O O . ILE A 1 88 ? 0.434 5.586 0.473 1.00 93.12 88 ILE A O 1
ATOM 717 N N . CYS A 1 89 ? -1.427 4.780 1.437 1.00 92.62 89 CYS A N 1
ATOM 718 C CA . CYS A 1 89 ? -1.800 3.935 0.303 1.00 92.62 89 CYS A CA 1
ATOM 719 C C . CYS A 1 89 ? -2.002 4.745 -0.985 1.00 92.62 89 CYS A C 1
ATOM 721 O O . CYS A 1 89 ? -1.514 4.324 -2.025 1.00 92.62 89 CYS A O 1
ATOM 723 N N . MET A 1 90 ? -2.652 5.914 -0.937 1.00 94.44 90 MET A N 1
ATOM 724 C CA . MET A 1 90 ? -2.812 6.774 -2.118 1.00 94.44 90 MET A CA 1
ATOM 725 C C . MET A 1 90 ? -1.470 7.236 -2.687 1.00 94.44 90 MET A C 1
ATOM 727 O O . MET A 1 90 ? -1.264 7.148 -3.895 1.00 94.44 90 MET A O 1
ATOM 731 N N . VAL A 1 91 ? -0.544 7.684 -1.832 1.00 94.06 91 VAL A N 1
ATOM 732 C CA . VAL A 1 91 ? 0.804 8.076 -2.275 1.00 94.06 91 VAL A CA 1
ATOM 733 C C . VAL A 1 91 ? 1.512 6.895 -2.937 1.00 94.06 91 VAL A C 1
ATOM 735 O O . VAL A 1 91 ? 2.060 7.042 -4.028 1.00 94.06 91 VAL A O 1
ATOM 738 N N . MET A 1 92 ? 1.452 5.712 -2.322 1.00 92.00 92 MET A N 1
ATOM 739 C CA . MET A 1 92 ? 2.092 4.511 -2.861 1.00 92.00 92 MET A CA 1
ATOM 740 C C . MET A 1 92 ? 1.442 4.026 -4.160 1.00 92.00 92 MET A C 1
ATOM 742 O O . MET A 1 92 ? 2.153 3.585 -5.060 1.00 92.00 92 MET A O 1
ATOM 746 N N . LEU A 1 93 ? 0.121 4.153 -4.308 1.00 93.19 93 LEU A N 1
ATOM 747 C CA . LEU A 1 93 ? -0.594 3.844 -5.548 1.00 93.19 93 LEU A CA 1
ATOM 748 C C . LEU A 1 93 ? -0.186 4.780 -6.683 1.00 93.19 93 LEU A C 1
ATOM 750 O O . LEU A 1 93 ? 0.103 4.309 -7.782 1.00 93.19 93 LEU A O 1
ATOM 754 N N . ILE A 1 94 ? -0.114 6.089 -6.422 1.00 93.56 94 ILE A N 1
ATOM 755 C CA . ILE A 1 94 ? 0.348 7.072 -7.411 1.00 93.56 94 ILE A CA 1
ATOM 756 C C . ILE A 1 94 ? 1.779 6.739 -7.828 1.00 93.56 94 ILE A C 1
ATOM 758 O O . ILE A 1 94 ? 2.068 6.650 -9.018 1.00 93.56 94 ILE A O 1
ATOM 762 N N . TRP A 1 95 ? 2.661 6.486 -6.861 1.00 91.69 95 TRP A N 1
ATOM 763 C CA . TRP A 1 95 ? 4.060 6.180 -7.146 1.00 91.69 95 TRP A CA 1
ATOM 764 C C . TRP A 1 95 ? 4.216 4.873 -7.936 1.00 91.69 95 TRP A C 1
ATOM 766 O O . TRP A 1 95 ? 4.920 4.844 -8.943 1.00 91.69 95 TRP A O 1
ATOM 776 N N . SER A 1 96 ? 3.488 3.820 -7.556 1.00 91.38 96 SER A N 1
ATOM 777 C CA . SER A 1 96 ? 3.475 2.541 -8.282 1.00 91.38 96 SER A CA 1
ATOM 778 C C . SER A 1 96 ? 2.898 2.696 -9.693 1.00 91.38 96 SER A C 1
ATOM 780 O O . SER A 1 96 ? 3.396 2.085 -10.631 1.00 91.38 96 SER A O 1
ATOM 782 N N . THR A 1 97 ? 1.900 3.566 -9.877 1.00 93.75 97 THR A N 1
ATOM 783 C CA . THR A 1 97 ? 1.339 3.878 -11.203 1.00 93.75 97 THR A CA 1
ATOM 784 C C . THR A 1 97 ? 2.374 4.575 -12.081 1.00 93.75 97 THR A C 1
ATOM 786 O O . THR A 1 97 ? 2.545 4.207 -13.239 1.00 93.75 97 THR A O 1
ATOM 789 N N . LEU A 1 98 ? 3.099 5.557 -11.537 1.00 92.62 98 LEU A N 1
ATOM 790 C CA . LEU A 1 98 ? 4.166 6.244 -12.266 1.00 92.62 98 LEU A CA 1
ATOM 791 C C . LEU A 1 98 ? 5.296 5.280 -12.650 1.00 92.62 98 LEU A C 1
ATOM 793 O O . LEU A 1 98 ? 5.784 5.342 -13.775 1.00 92.62 98 LEU A O 1
ATOM 797 N N . MET A 1 99 ? 5.657 4.359 -11.753 1.00 91.25 99 MET A N 1
ATOM 798 C CA . MET A 1 99 ? 6.630 3.301 -12.031 1.00 91.25 99 MET A CA 1
ATOM 799 C C . MET A 1 99 ? 6.149 2.352 -13.138 1.00 91.25 99 MET A C 1
ATOM 801 O O . MET A 1 99 ? 6.911 2.026 -14.042 1.00 91.25 99 MET A O 1
ATOM 805 N N . PHE A 1 100 ? 4.872 1.958 -13.121 1.00 91.44 100 PHE A N 1
ATOM 806 C CA . PHE A 1 100 ? 4.280 1.100 -14.150 1.00 91.44 100 PHE A CA 1
ATOM 807 C C . PHE A 1 100 ? 4.239 1.771 -15.534 1.00 91.44 100 PHE A C 1
ATOM 809 O O . PHE A 1 100 ? 4.547 1.141 -16.548 1.00 91.44 100 PHE A O 1
ATOM 816 N N . LEU A 1 101 ? 3.860 3.053 -15.580 1.00 92.50 101 LEU A N 1
ATOM 817 C CA . LEU A 1 101 ? 3.753 3.824 -16.822 1.00 92.50 101 LEU A CA 1
ATOM 818 C C . LEU A 1 101 ? 5.124 4.207 -17.397 1.00 92.50 101 LEU A C 1
ATOM 820 O O . LEU A 1 101 ? 5.279 4.238 -18.617 1.00 92.50 101 LEU A O 1
ATOM 824 N N . SER A 1 102 ? 6.110 4.462 -16.532 1.00 90.94 102 SER A N 1
ATOM 825 C CA . SER A 1 102 ? 7.434 4.977 -16.904 1.00 90.94 102 SER A CA 1
ATOM 826 C C . SER A 1 102 ? 8.587 4.199 -16.241 1.00 90.94 102 SER A C 1
ATOM 828 O O . SER A 1 102 ? 9.437 4.805 -15.579 1.00 90.94 102 SER A O 1
ATOM 830 N N . PRO A 1 103 ? 8.689 2.872 -16.447 1.00 85.62 103 PRO A N 1
ATOM 831 C CA . PRO A 1 103 ? 9.686 2.010 -15.790 1.00 85.62 103 PRO A CA 1
ATOM 832 C C . PRO A 1 103 ? 11.133 2.298 -16.217 1.00 85.62 103 PRO A C 1
ATOM 834 O O . PRO A 1 103 ? 12.078 1.868 -15.567 1.00 85.62 103 PRO A O 1
ATOM 837 N N . THR A 1 104 ? 11.325 3.027 -17.320 1.00 85.12 104 THR A N 1
ATOM 838 C CA . THR A 1 104 ? 12.636 3.510 -17.779 1.00 85.12 104 THR A CA 1
ATOM 839 C C . THR A 1 104 ? 13.150 4.699 -16.971 1.00 85.12 104 THR A C 1
ATOM 841 O O . THR A 1 104 ? 14.347 4.971 -16.997 1.00 85.12 104 THR A O 1
ATOM 844 N N . HIS A 1 105 ? 12.255 5.434 -16.305 1.00 85.38 105 HIS A N 1
ATOM 845 C CA . HIS A 1 105 ? 12.568 6.668 -15.578 1.00 85.38 105 HIS A CA 1
ATOM 846 C C . HIS A 1 105 ? 12.468 6.512 -14.066 1.00 85.38 105 HIS A C 1
ATOM 848 O O . HIS A 1 105 ? 13.145 7.236 -13.349 1.00 85.38 105 HIS A O 1
ATOM 854 N N . ILE A 1 106 ? 11.609 5.606 -13.597 1.00 85.69 106 ILE A N 1
ATOM 855 C CA . ILE A 1 106 ? 11.454 5.278 -12.184 1.00 85.69 106 ILE A CA 1
ATOM 856 C C . ILE A 1 106 ? 11.733 3.790 -12.069 1.00 85.69 106 ILE A C 1
ATOM 858 O O . ILE A 1 106 ? 10.900 2.970 -12.456 1.00 85.69 106 ILE A O 1
ATOM 862 N N . SER A 1 107 ? 12.926 3.458 -11.587 1.00 81.19 107 SER A N 1
ATOM 863 C CA . SER A 1 107 ? 13.334 2.072 -11.383 1.00 81.19 107 SER A CA 1
ATOM 864 C C . SER A 1 107 ? 12.923 1.585 -9.997 1.00 81.19 107 SER A C 1
ATOM 866 O O . SER A 1 107 ? 12.850 2.367 -9.048 1.00 81.19 107 SER A O 1
ATOM 868 N N . PHE A 1 108 ? 12.671 0.284 -9.849 1.00 79.06 108 PHE A N 1
ATOM 869 C CA . PHE A 1 108 ? 12.322 -0.269 -8.540 1.00 79.06 108 PHE A CA 1
ATOM 870 C C . PHE A 1 108 ? 13.395 -0.001 -7.479 1.00 79.06 108 PHE A C 1
ATOM 872 O O . PHE A 1 108 ? 13.042 0.261 -6.336 1.00 79.06 108 PHE A O 1
ATOM 879 N N . ASP A 1 109 ? 14.680 0.006 -7.838 1.00 79.56 109 ASP A N 1
ATOM 880 C CA . ASP A 1 109 ? 15.772 0.227 -6.879 1.00 79.56 109 ASP A CA 1
ATOM 881 C C . ASP A 1 109 ? 15.679 1.594 -6.177 1.00 79.56 109 ASP A C 1
ATOM 883 O O . ASP A 1 109 ? 16.060 1.732 -5.014 1.00 79.56 109 ASP A O 1
ATOM 887 N N . GLU A 1 110 ? 15.116 2.598 -6.853 1.00 80.25 110 GLU A N 1
ATOM 888 C CA . GLU A 1 110 ? 14.869 3.927 -6.282 1.00 80.25 110 GLU A CA 1
ATOM 889 C C . GLU A 1 110 ? 13.659 3.937 -5.339 1.00 80.25 110 GLU A C 1
ATOM 891 O O . GLU A 1 110 ? 13.624 4.679 -4.356 1.00 80.25 110 GLU A O 1
ATOM 896 N N . VAL A 1 111 ? 12.654 3.113 -5.635 1.00 81.44 111 VAL A N 1
ATOM 897 C CA . VAL A 1 111 ? 11.357 3.109 -4.944 1.00 81.44 111 VAL A CA 1
ATOM 898 C C . VAL A 1 111 ? 11.332 2.110 -3.780 1.00 81.44 111 VAL A C 1
ATOM 900 O O . VAL A 1 111 ? 10.637 2.319 -2.782 1.00 81.44 111 VAL A O 1
ATOM 903 N N . PHE A 1 112 ? 12.125 1.045 -3.863 1.00 80.94 112 PHE A N 1
ATOM 904 C CA . PHE A 1 112 ? 12.132 -0.079 -2.935 1.00 80.94 112 PHE A CA 1
ATOM 905 C C . PHE A 1 112 ? 12.334 0.316 -1.465 1.00 80.94 112 PHE A C 1
ATOM 907 O O . PHE A 1 112 ? 11.539 -0.126 -0.627 1.00 80.94 112 PHE A O 1
ATOM 914 N N . PRO A 1 113 ? 13.303 1.184 -1.104 1.00 81.81 113 PRO A N 1
ATOM 915 C CA . PRO A 1 113 ? 13.465 1.597 0.289 1.00 8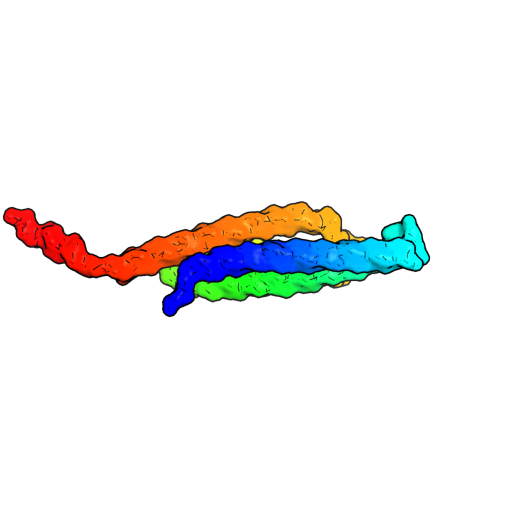1.81 113 PRO A CA 1
ATOM 916 C C . PRO A 1 113 ? 12.222 2.316 0.829 1.00 81.81 113 PRO A C 1
ATOM 918 O O . PRO A 1 113 ? 11.793 2.063 1.958 1.00 81.81 113 PRO A O 1
ATOM 921 N N . ALA A 1 114 ? 11.604 3.178 0.012 1.00 84.00 114 ALA A N 1
ATOM 922 C CA . ALA A 1 114 ? 10.394 3.902 0.386 1.00 84.00 114 ALA A CA 1
ATOM 923 C C . ALA A 1 114 ? 9.203 2.951 0.573 1.00 84.00 114 ALA A C 1
ATOM 925 O O . ALA A 1 114 ? 8.422 3.123 1.512 1.00 84.00 114 ALA A O 1
ATOM 926 N N . TRP A 1 115 ? 9.092 1.913 -0.258 1.00 82.19 115 TRP A N 1
ATOM 927 C CA . TRP A 1 115 ? 8.078 0.874 -0.099 1.00 82.19 115 TRP A CA 1
ATOM 928 C C . TRP A 1 115 ? 8.251 0.064 1.177 1.00 82.19 115 TRP A C 1
ATOM 930 O O . TRP A 1 115 ? 7.267 -0.126 1.886 1.00 82.19 115 TRP A O 1
ATOM 940 N N . ILE A 1 116 ? 9.468 -0.367 1.523 1.00 81.81 116 ILE A N 1
ATOM 941 C CA . ILE A 1 116 ? 9.702 -1.087 2.786 1.00 81.81 116 ILE A CA 1
ATOM 942 C C . ILE A 1 116 ? 9.243 -0.240 3.975 1.00 81.81 116 ILE A C 1
ATOM 944 O O . ILE A 1 116 ? 8.526 -0.731 4.851 1.00 81.81 116 ILE A O 1
ATOM 948 N N . ILE A 1 117 ? 9.617 1.042 3.992 1.00 84.88 117 ILE A N 1
ATOM 949 C CA . ILE A 1 117 ? 9.224 1.964 5.062 1.00 84.88 117 ILE A CA 1
ATOM 950 C C . ILE A 1 117 ? 7.699 2.115 5.100 1.00 84.88 117 ILE A C 1
ATOM 952 O O . ILE A 1 117 ? 7.097 2.021 6.172 1.00 84.88 117 ILE A O 1
ATOM 956 N N . ALA A 1 118 ? 7.058 2.300 3.943 1.00 85.88 118 ALA A N 1
ATOM 957 C CA . ALA A 1 118 ? 5.608 2.417 3.852 1.00 85.88 118 ALA A CA 1
ATOM 958 C C . ALA A 1 118 ? 4.906 1.157 4.371 1.00 85.88 118 ALA A C 1
ATOM 960 O O . ALA A 1 118 ? 4.012 1.259 5.207 1.00 85.88 118 ALA A O 1
ATOM 961 N N . LEU A 1 119 ? 5.345 -0.029 3.947 1.00 83.31 119 LEU A N 1
ATOM 962 C CA . LEU A 1 119 ? 4.800 -1.313 4.389 1.00 83.31 119 LEU A CA 1
ATOM 963 C C . LEU A 1 119 ? 4.933 -1.487 5.905 1.00 83.31 119 LEU A C 1
ATOM 965 O O . LEU A 1 119 ? 3.971 -1.882 6.567 1.00 83.31 119 LEU A O 1
ATOM 969 N N . PHE A 1 120 ? 6.085 -1.127 6.472 1.00 85.00 120 PHE A N 1
ATOM 970 C CA . PHE A 1 120 ? 6.305 -1.187 7.914 1.00 85.00 120 PHE A CA 1
ATOM 971 C C . PHE A 1 120 ? 5.361 -0.250 8.684 1.00 85.00 120 PHE A C 1
ATOM 973 O O . PHE A 1 120 ? 4.734 -0.661 9.664 1.00 85.00 120 PHE A O 1
ATOM 980 N N . ILE A 1 121 ? 5.189 0.991 8.215 1.00 89.44 121 ILE A N 1
ATOM 981 C CA . ILE A 1 121 ? 4.253 1.948 8.822 1.00 89.44 121 ILE A CA 1
ATOM 982 C C . ILE A 1 121 ? 2.812 1.439 8.707 1.00 89.44 121 ILE A C 1
ATOM 984 O O . ILE A 1 121 ? 2.076 1.449 9.696 1.00 89.44 121 ILE A O 1
ATOM 988 N N . LEU A 1 122 ? 2.403 0.953 7.533 1.00 87.31 122 LEU A N 1
ATOM 989 C CA . LEU A 1 122 ? 1.062 0.409 7.315 1.00 87.31 122 LEU A CA 1
ATOM 990 C C . LEU A 1 122 ? 0.781 -0.788 8.233 1.00 87.31 122 LEU A C 1
ATOM 992 O O . LEU A 1 122 ? -0.332 -0.899 8.751 1.00 87.31 122 LEU A O 1
ATOM 996 N N . MET A 1 123 ? 1.777 -1.639 8.499 1.00 84.69 123 MET A N 1
ATOM 997 C CA . MET A 1 123 ? 1.666 -2.746 9.452 1.00 84.69 123 MET A CA 1
ATOM 998 C C . MET A 1 123 ? 1.423 -2.245 10.884 1.00 84.69 123 MET A C 1
ATOM 1000 O O . MET A 1 123 ? 0.521 -2.743 11.563 1.00 84.69 123 MET A O 1
ATOM 1004 N N . ILE A 1 124 ? 2.169 -1.229 11.336 1.00 87.62 124 ILE A N 1
ATOM 1005 C CA . ILE A 1 124 ? 1.959 -0.611 12.656 1.00 87.62 124 ILE A CA 1
ATOM 1006 C C . ILE A 1 124 ? 0.547 -0.026 12.754 1.00 87.62 124 ILE A C 1
ATOM 1008 O O . ILE A 1 124 ? -0.157 -0.266 13.737 1.00 87.62 124 ILE A O 1
ATOM 1012 N N . LEU A 1 125 ? 0.106 0.705 11.727 1.00 88.25 125 LEU A N 1
ATOM 1013 C CA . LEU A 1 125 ? -1.228 1.304 11.693 1.00 88.25 125 LEU A CA 1
ATOM 1014 C C . LEU A 1 125 ? -2.328 0.236 11.743 1.00 88.25 125 LEU A C 1
ATOM 1016 O O . LEU A 1 125 ? -3.282 0.395 12.504 1.00 88.25 125 LEU A O 1
ATOM 1020 N N . HIS A 1 126 ? -2.179 -0.881 11.026 1.00 83.94 126 HIS A N 1
ATOM 1021 C CA . HIS A 1 126 ? -3.104 -2.015 11.137 1.00 83.94 126 HIS A CA 1
ATOM 1022 C C . HIS A 1 126 ? -3.136 -2.594 12.554 1.00 83.94 126 HIS A C 1
ATOM 1024 O O . HIS A 1 126 ? -4.219 -2.795 13.109 1.00 83.94 126 HIS A O 1
ATOM 1030 N N . GLY A 1 127 ? -1.968 -2.819 13.164 1.00 82.50 127 GLY A N 1
ATOM 1031 C CA . GLY A 1 127 ? -1.868 -3.326 14.533 1.00 82.50 127 GLY A CA 1
ATOM 1032 C C . GLY A 1 127 ? -2.558 -2.409 15.549 1.00 82.50 127 GLY A C 1
ATOM 1033 O O . GLY A 1 127 ? -3.313 -2.879 16.404 1.00 82.50 127 GLY A O 1
ATOM 1034 N N . LEU A 1 128 ? -2.373 -1.093 15.413 1.00 86.62 128 LEU A N 1
ATOM 1035 C CA . LEU A 1 128 ? -3.022 -0.096 16.264 1.00 86.62 128 LEU A CA 1
ATOM 1036 C C . LEU A 1 128 ? -4.537 -0.040 16.035 1.00 86.62 128 LEU A C 1
ATOM 1038 O O . LEU A 1 128 ? -5.297 -0.081 17.004 1.00 86.62 128 LEU A O 1
ATOM 1042 N N . ALA A 1 129 ? -4.995 0.018 14.779 1.00 84.44 129 ALA A N 1
ATOM 1043 C CA . ALA A 1 129 ? -6.423 0.014 14.450 1.00 84.44 129 ALA A CA 1
ATOM 1044 C C . ALA A 1 129 ? -7.117 -1.213 15.054 1.00 84.44 129 ALA A C 1
ATOM 1046 O O . ALA A 1 129 ? -8.166 -1.093 15.691 1.00 84.44 129 ALA A O 1
ATOM 1047 N N . PHE A 1 130 ? -6.484 -2.377 14.932 1.00 80.19 130 PHE A N 1
ATOM 1048 C CA . PHE A 1 130 ? -6.964 -3.619 15.512 1.00 80.19 130 PHE A CA 1
ATOM 1049 C C . PHE A 1 130 ? -7.015 -3.582 17.047 1.00 80.19 130 PHE A C 1
ATOM 1051 O O . PHE A 1 130 ? -8.032 -3.956 17.638 1.00 80.19 130 PHE A O 1
ATOM 1058 N N . PHE A 1 131 ? -5.960 -3.096 17.707 1.00 83.19 131 PHE A N 1
ATOM 1059 C CA . PHE A 1 131 ? -5.935 -2.952 19.164 1.00 83.19 131 PHE A CA 1
ATOM 1060 C C . PHE A 1 131 ? -7.097 -2.082 19.668 1.00 83.19 131 PHE A C 1
ATOM 1062 O O . PHE A 1 131 ? -7.805 -2.464 20.606 1.00 83.19 131 PHE A O 1
ATOM 1069 N N . PHE A 1 132 ? -7.349 -0.946 19.011 1.00 82.25 132 PHE A N 1
ATOM 1070 C CA . PHE A 1 132 ? -8.449 -0.053 19.377 1.00 82.25 132 PHE A CA 1
ATOM 1071 C C . PHE A 1 132 ? -9.827 -0.644 19.072 1.00 82.25 132 PHE A C 1
ATOM 1073 O O . PHE A 1 132 ? -10.738 -0.482 19.887 1.00 82.25 132 PHE A O 1
ATOM 1080 N N . LEU A 1 133 ? -9.984 -1.365 17.956 1.00 77.81 133 LEU A N 1
ATOM 1081 C CA . LEU A 1 133 ? -11.210 -2.109 17.658 1.00 77.81 133 LEU A CA 1
ATOM 1082 C C . LEU A 1 133 ? -11.498 -3.139 18.757 1.00 77.81 133 LEU A C 1
ATOM 1084 O O . LEU A 1 133 ? -12.580 -3.113 19.341 1.00 77.81 133 LEU A O 1
ATOM 1088 N N . ARG A 1 134 ? -10.512 -3.962 19.134 1.00 76.88 134 ARG A N 1
ATOM 1089 C CA . ARG A 1 134 ? -10.672 -4.971 20.192 1.00 76.88 134 ARG A CA 1
ATOM 1090 C C . ARG A 1 134 ? -11.037 -4.343 21.536 1.00 76.88 134 ARG A C 1
ATOM 1092 O O . ARG A 1 134 ? -11.953 -4.824 22.200 1.00 76.88 134 ARG A O 1
ATOM 1099 N N . LYS A 1 135 ? -10.358 -3.257 21.924 1.00 76.00 135 LYS A N 1
ATOM 1100 C CA . LYS A 1 135 ? -10.677 -2.523 23.156 1.00 76.00 135 LYS A CA 1
ATOM 1101 C C . LYS A 1 135 ? -12.114 -1.990 23.135 1.00 76.00 135 LYS A C 1
ATOM 1103 O O . LYS A 1 135 ? -12.794 -2.051 24.155 1.00 76.00 135 LYS A O 1
ATOM 1108 N N . SER A 1 136 ? -12.584 -1.489 21.988 1.00 70.06 136 SER A N 1
ATOM 1109 C CA . SER A 1 136 ? -13.963 -1.001 21.857 1.00 70.06 136 SER A CA 1
ATOM 1110 C C . SER A 1 136 ? -15.011 -2.113 21.954 1.00 70.06 136 SER A C 1
ATOM 1112 O O . SER A 1 136 ? -16.028 -1.904 22.608 1.00 70.06 136 SER A O 1
ATOM 1114 N N . THR A 1 137 ? -14.744 -3.295 21.390 1.00 70.69 137 THR A N 1
ATOM 1115 C CA . THR A 1 137 ? -15.659 -4.446 21.457 1.00 70.69 137 THR A CA 1
ATOM 1116 C C . THR A 1 137 ? -15.768 -4.999 22.876 1.00 70.69 137 THR A C 1
ATOM 1118 O O . THR A 1 137 ? -16.877 -5.149 23.381 1.00 70.69 137 THR A O 1
ATOM 1121 N N . LEU A 1 138 ? -14.637 -5.201 23.565 1.00 70.62 138 LEU A N 1
ATOM 1122 C CA . LEU A 1 138 ? -14.629 -5.690 24.952 1.00 70.62 138 LEU A CA 1
ATOM 1123 C C . LEU A 1 138 ? -15.362 -4.741 25.909 1.00 70.62 138 LEU A C 1
ATOM 1125 O O . LEU A 1 138 ? -16.038 -5.190 26.825 1.00 70.62 138 LEU A O 1
ATOM 1129 N N . ARG A 1 139 ? -15.276 -3.424 25.678 1.00 63.16 139 ARG A N 1
ATOM 1130 C CA . ARG A 1 139 ? -16.015 -2.439 26.479 1.00 63.16 139 ARG A CA 1
ATOM 1131 C C . ARG A 1 139 ? -17.526 -2.470 26.221 1.00 63.16 139 ARG A C 1
ATOM 1133 O O . ARG A 1 139 ? -18.276 -2.092 27.108 1.00 63.16 139 ARG A O 1
ATOM 1140 N N . SER A 1 140 ? -17.971 -2.888 25.033 1.00 58.59 140 SER A N 1
ATOM 1141 C CA . SER A 1 140 ? -19.405 -3.008 24.724 1.00 58.59 140 SER A CA 1
ATOM 1142 C C . SER A 1 140 ? -20.047 -4.300 25.235 1.00 58.59 140 SER A C 1
ATOM 1144 O O . SER A 1 140 ? -21.266 -4.356 25.331 1.00 58.59 140 SER A O 1
ATOM 1146 N N . GLU A 1 141 ? -19.240 -5.318 25.547 1.00 60.62 141 GLU A N 1
ATOM 1147 C CA . GLU A 1 141 ? -19.690 -6.614 26.076 1.00 60.62 141 GLU A CA 1
ATOM 1148 C C . GLU A 1 141 ? -19.633 -6.690 27.613 1.00 60.62 141 GLU A C 1
ATOM 1150 O O . GLU A 1 141 ? -20.109 -7.666 28.186 1.00 60.62 141 GLU A O 1
ATOM 1155 N N . ALA A 1 142 ? -19.064 -5.684 28.289 1.00 55.31 142 ALA A N 1
ATOM 1156 C CA . ALA A 1 142 ? -19.061 -5.625 29.748 1.00 55.31 142 ALA A CA 1
ATOM 1157 C C . ALA A 1 142 ? -20.511 -5.481 30.264 1.00 55.31 142 ALA A C 1
ATOM 1159 O O . ALA A 1 142 ? -21.195 -4.533 29.857 1.00 55.31 142 ALA A O 1
ATOM 1160 N N . PRO A 1 143 ? -21.004 -6.411 31.105 1.00 51.66 143 PRO A N 1
ATOM 1161 C CA . PRO A 1 143 ? -22.373 -6.372 31.603 1.00 51.66 143 PRO A CA 1
ATOM 1162 C C . PRO A 1 143 ? -22.595 -5.126 32.469 1.00 51.66 143 PRO A C 1
ATOM 1164 O O . PRO A 1 143 ? -21.717 -4.704 33.216 1.00 51.66 143 PRO A O 1
ATOM 1167 N N . LEU A 1 144 ? -23.793 -4.546 32.365 1.00 54.53 144 LEU A N 1
ATOM 1168 C CA . LEU A 1 144 ? -24.239 -3.359 33.108 1.00 54.53 144 LEU A CA 1
ATOM 1169 C C . LEU A 1 144 ? -24.293 -3.543 34.642 1.00 54.53 144 LEU A C 1
ATOM 1171 O O . LEU A 1 144 ? -24.655 -2.595 35.336 1.00 54.53 144 LEU A O 1
ATOM 1175 N N . GLU A 1 145 ? -23.960 -4.724 35.170 1.00 52.09 145 GLU A N 1
ATOM 1176 C CA . GLU A 1 145 ? -24.034 -5.037 36.606 1.00 52.09 145 GLU A CA 1
ATOM 1177 C C . GLU A 1 145 ? -23.093 -4.156 37.449 1.00 52.09 145 GLU A C 1
ATOM 1179 O O . GLU A 1 145 ? -23.502 -3.691 38.505 1.00 52.09 145 GLU A O 1
ATOM 1184 N N . ASP A 1 146 ? -21.922 -3.763 36.935 1.00 51.69 146 ASP A N 1
ATOM 1185 C CA . ASP A 1 146 ? -20.988 -2.887 37.675 1.00 51.69 146 ASP A CA 1
ATOM 1186 C C . ASP A 1 146 ? -21.442 -1.414 37.788 1.00 51.69 146 ASP A C 1
ATOM 1188 O O . ASP A 1 146 ? -20.848 -0.641 38.540 1.00 51.69 146 ASP A O 1
ATOM 1192 N N . VAL A 1 147 ? -22.463 -0.984 37.035 1.00 53.00 147 VAL A N 1
ATOM 1193 C CA . VAL A 1 147 ? -22.963 0.408 37.087 1.00 53.00 147 VAL A CA 1
ATOM 1194 C C . VAL A 1 147 ? -24.127 0.553 38.068 1.00 53.00 147 VAL A C 1
ATOM 1196 O O . VAL A 1 147 ? -24.335 1.639 38.600 1.00 53.00 147 VAL A O 1
ATOM 1199 N N . LEU A 1 148 ? -24.868 -0.524 38.344 1.00 53.22 148 LEU A N 1
ATOM 1200 C CA . LEU A 1 148 ? -25.992 -0.485 39.283 1.00 53.22 148 LEU A CA 1
ATOM 1201 C C . LEU A 1 148 ? -25.554 -0.663 40.742 1.00 53.22 148 LEU A C 1
ATOM 1203 O O . LEU A 1 148 ? -26.229 -0.142 41.621 1.00 53.22 148 LEU A O 1
ATOM 1207 N N . ASP A 1 149 ? -24.408 -1.292 41.010 1.00 53.69 149 ASP A N 1
ATOM 1208 C CA . ASP A 1 149 ? -23.925 -1.494 42.385 1.00 53.69 149 ASP A CA 1
ATOM 1209 C C . ASP A 1 149 ? -23.196 -0.270 42.983 1.00 53.69 149 ASP A C 1
ATOM 1211 O O . ASP A 1 149 ? -22.923 -0.242 44.182 1.00 53.69 149 ASP A O 1
ATOM 1215 N N . GLN A 1 150 ? -22.904 0.772 42.190 1.00 53.59 150 GLN A N 1
ATOM 1216 C CA . GLN A 1 150 ? -22.265 2.004 42.688 1.00 53.59 150 GLN A CA 1
ATOM 1217 C C . GLN A 1 150 ? -23.243 3.097 43.152 1.00 53.59 150 GLN A C 1
ATOM 1219 O O . GLN A 1 150 ? -22.807 4.008 43.850 1.00 53.59 150 GLN A O 1
ATOM 1224 N N . ASP A 1 151 ? -24.535 2.999 42.824 1.00 54.19 151 ASP A N 1
ATOM 1225 C CA . ASP A 1 151 ? -25.542 4.025 43.166 1.00 54.19 151 ASP A CA 1
ATOM 1226 C C . ASP A 1 151 ? -26.425 3.660 44.380 1.00 54.19 151 ASP A C 1
ATOM 1228 O O . ASP A 1 151 ? -27.270 4.455 44.783 1.00 54.19 151 ASP A O 1
ATOM 1232 N N . PHE A 1 152 ? -26.225 2.490 45.004 1.00 56.97 152 PHE A N 1
ATOM 1233 C CA . PHE A 1 152 ? -26.992 2.053 46.189 1.00 56.97 152 PHE A CA 1
ATOM 1234 C C . PHE A 1 152 ? -26.160 1.901 47.474 1.00 56.97 152 PHE A C 1
ATOM 1236 O O . PHE A 1 152 ? -26.637 1.328 48.452 1.00 56.97 152 PHE A O 1
ATOM 1243 N N . GLY A 1 153 ? -24.928 2.414 47.496 1.00 55.06 153 GLY A N 1
ATOM 1244 C CA . GLY A 1 153 ? -24.091 2.466 48.698 1.00 55.06 153 GLY A CA 1
ATOM 1245 C C . GLY A 1 153 ? -24.259 3.773 49.477 1.00 55.06 153 GLY A C 1
ATOM 1246 O O . GLY A 1 153 ? -23.319 4.566 49.509 1.00 55.06 153 GLY A O 1
ATOM 1247 N N . GLU A 1 154 ? -25.440 3.994 50.066 1.00 47.09 154 GLU A N 1
ATOM 1248 C CA . GLU A 1 154 ? -25.617 4.894 51.226 1.00 47.09 154 GLU A CA 1
ATOM 1249 C C . GLU A 1 154 ? -25.201 4.198 52.532 1.00 47.09 154 GLU A C 1
ATOM 1251 O O . GLU A 1 154 ? -25.482 2.985 52.682 1.00 47.09 154 GLU A O 1
#

Sequence (154 aa):
MLRPLQLLFVPLQFLFAFSLSVSNGMERVNDVGDVLYGEYTGASRIEWTKEVAENSLFWFSLTFVIFLFSFFSKSKQVRTISTIGNLICMVMLIWSTLMFLSPTHISFDEVFPAWIIALFILMILHGLAFFFLRKSTLRSEAPLEDVLDQDFGE

Radius of gyration: 21.78 Å; chains: 1; bounding box: 52×26×74 Å